Protein AF-A0A1R1X4V2-F1 (afdb_monomer_lite)

Radius of gyration: 13.88 Å; chains: 1; bounding box: 31×22×37 Å

Foldseek 3Di:
DVLCCLQQVVPLVVVQVVQVVVPNVSSVCCVPVPVNPPCPPPVVPHNLRSLLVVLLVCLLVVPVVSNVSSLVSNVSVVNDPVSSVVSNVVSVVVSVVD

InterPro domains:
  IPR003779 Alkyl hydroperoxide reductase 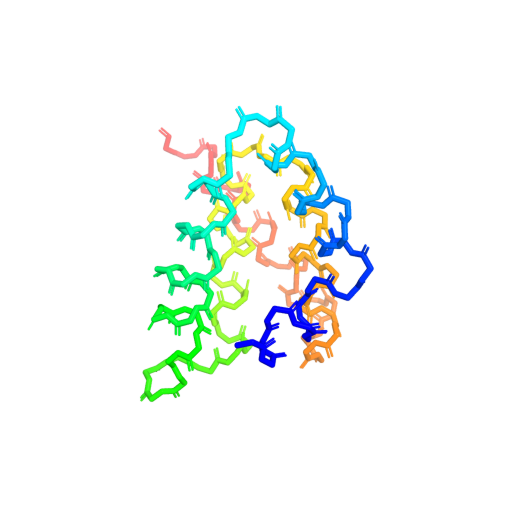AhpD/CMD-like [PF02627] (39-89)
  IPR029032 AhpD-like [G3DSA:1.20.1290.10] (5-94)
  IPR029032 AhpD-like [SSF69118] (13-89)
  IPR052999 Peroxisomal Targeting Signal 1 Protein [PTHR28180] (12-95)

Sequence (98 aa):
MLILLRILRGTKKAMTTSLDSFHPDLVYSIIECVYSDILSNDAILSDTESEIITVAAICILDTPEQLFSHVRGAKRLGVAETSIEAILELSREIKNII

Secondary structure (DSSP, 8-state):
-HHHHHHSTTHHHHHHHHHHHH-HHHHHIIIIIIIITTTT-TTTS-HHHHHHHHHHHHHHHT-HHHHHHHHHHHHHTT--HHHHHHHHHHHHHHHTT-

pLDDT: mean 86.98, std 11.17, range [47.62, 98.19]

Structure (mmCIF, N/CA/C/O backbone):
data_AF-A0A1R1X4V2-F1
#
_entry.id   AF-A0A1R1X4V2-F1
#
loop_
_atom_site.group_PDB
_atom_site.id
_atom_site.type_symbol
_atom_site.label_atom_id
_atom_site.label_alt_id
_atom_site.label_comp_id
_atom_site.label_asym_id
_atom_site.label_entity_id
_atom_site.label_seq_id
_atom_site.pdbx_PDB_ins_code
_atom_site.Cartn_x
_atom_site.Cartn_y
_atom_site.Cartn_z
_atom_site.occupancy
_atom_site.B_is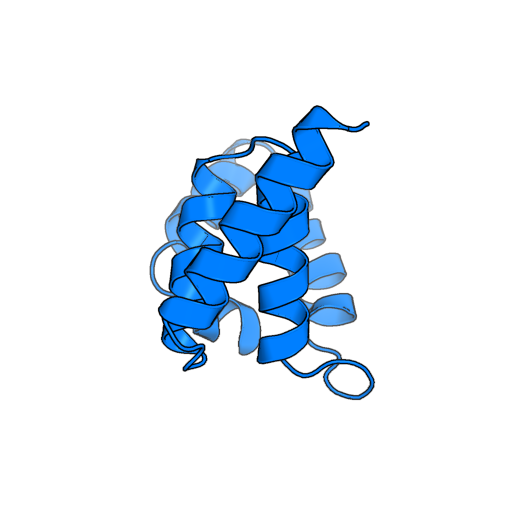o_or_equiv
_atom_site.auth_seq_id
_atom_site.auth_comp_id
_atom_site.auth_asym_id
_atom_site.auth_atom_id
_atom_site.pdbx_PDB_model_num
ATOM 1 N N . MET A 1 1 ? -2.199 -3.871 -15.438 1.00 47.62 1 MET A N 1
ATOM 2 C CA . MET A 1 1 ? -1.780 -2.482 -15.807 1.00 47.62 1 MET A CA 1
ATOM 3 C C . MET A 1 1 ? -2.647 -1.347 -15.220 1.00 47.62 1 MET A C 1
ATOM 5 O O . MET A 1 1 ? -2.090 -0.299 -14.897 1.00 47.62 1 MET A O 1
ATOM 9 N N . LEU A 1 2 ? -3.973 -1.499 -15.070 1.00 51.19 2 LEU A N 1
ATOM 10 C CA . LEU A 1 2 ? -4.855 -0.430 -14.555 1.00 51.19 2 LEU A CA 1
ATOM 11 C C . LEU A 1 2 ? -4.648 -0.110 -13.060 1.00 51.19 2 LEU A C 1
ATOM 13 O O . LEU A 1 2 ? -4.705 1.057 -12.682 1.00 51.19 2 LEU A O 1
ATOM 17 N N . ILE A 1 3 ? -4.323 -1.105 -12.233 1.00 60.44 3 ILE A N 1
ATOM 18 C CA . ILE A 1 3 ? -4.147 -0.943 -10.777 1.00 60.44 3 ILE A CA 1
ATOM 19 C C . ILE A 1 3 ? -2.860 -0.201 -10.414 1.00 60.44 3 ILE A C 1
ATOM 21 O O . ILE A 1 3 ? -2.901 0.768 -9.659 1.00 60.44 3 ILE A O 1
ATOM 25 N N . LEU A 1 4 ? -1.748 -0.512 -11.085 1.00 65.88 4 LEU A N 1
ATOM 26 C CA . LEU A 1 4 ? -0.502 0.261 -10.993 1.00 65.88 4 LEU A CA 1
ATOM 27 C C . LEU A 1 4 ? -0.723 1.760 -11.284 1.00 65.88 4 LEU A C 1
ATOM 29 O O . LEU A 1 4 ? -0.104 2.624 -10.667 1.00 65.88 4 LEU A O 1
ATOM 33 N N . LEU A 1 5 ? -1.627 2.084 -12.217 1.00 62.69 5 LEU A N 1
ATOM 34 C CA . LEU A 1 5 ? -1.992 3.466 -12.544 1.00 62.69 5 LEU A CA 1
ATOM 35 C C . LEU A 1 5 ? -2.954 4.096 -11.528 1.00 62.69 5 LEU A C 1
ATOM 37 O O . LEU A 1 5 ? -3.030 5.319 -11.474 1.00 62.69 5 LEU A O 1
ATOM 41 N N . ARG A 1 6 ? -3.709 3.318 -10.753 1.00 64.88 6 ARG A N 1
ATOM 42 C CA . ARG A 1 6 ? -4.577 3.836 -9.682 1.00 64.88 6 ARG A CA 1
ATOM 43 C C . ARG A 1 6 ? -3.774 4.100 -8.409 1.00 64.88 6 ARG A C 1
ATOM 45 O O . ARG A 1 6 ? -3.931 5.160 -7.808 1.00 64.88 6 ARG A O 1
ATOM 52 N N . ILE A 1 7 ? -2.851 3.196 -8.088 1.00 64.81 7 ILE A N 1
ATOM 53 C CA . ILE A 1 7 ? -2.031 3.218 -6.875 1.00 64.81 7 ILE A CA 1
ATOM 54 C C . ILE A 1 7 ? -0.822 4.159 -7.026 1.00 64.81 7 ILE A C 1
ATOM 56 O O . ILE A 1 7 ? -0.694 5.133 -6.283 1.00 64.81 7 ILE A O 1
ATOM 60 N N . LEU A 1 8 ? 0.018 3.968 -8.052 1.00 66.00 8 LEU A N 1
ATOM 61 C CA . LEU A 1 8 ? 1.310 4.663 -8.209 1.00 66.00 8 LEU A CA 1
ATOM 62 C C . LEU A 1 8 ? 1.284 5.830 -9.210 1.00 66.00 8 LEU A C 1
ATOM 64 O O . LEU A 1 8 ? 2.276 6.116 -9.890 1.00 66.00 8 LEU A O 1
ATOM 68 N N . ARG A 1 9 ? 0.148 6.516 -9.372 1.00 63.53 9 ARG A N 1
ATOM 69 C CA . ARG A 1 9 ? 0.027 7.635 -10.327 1.00 63.53 9 ARG A CA 1
ATOM 70 C C . ARG A 1 9 ? 1.074 8.724 -10.014 1.00 63.53 9 ARG A C 1
ATOM 72 O O . ARG A 1 9 ? 0.983 9.394 -8.986 1.00 63.53 9 ARG A O 1
ATOM 79 N N . GLY A 1 10 ? 2.067 8.879 -10.898 1.00 60.72 10 GLY A N 1
ATOM 80 C CA . GLY A 1 10 ? 3.230 9.772 -10.749 1.00 60.72 10 GLY A CA 1
ATOM 81 C C . GLY A 1 10 ? 4.513 9.068 -10.280 1.00 60.72 10 GLY A C 1
ATOM 82 O O . GLY A 1 10 ? 5.576 9.317 -10.843 1.00 60.72 10 GLY A O 1
ATOM 83 N N . THR A 1 11 ? 4.416 8.126 -9.337 1.00 63.03 11 THR A N 1
ATOM 84 C CA . THR A 1 11 ? 5.550 7.322 -8.842 1.00 63.03 11 THR A CA 1
ATOM 85 C C . THR A 1 11 ? 5.949 6.195 -9.790 1.00 63.03 11 THR A C 1
ATOM 87 O O . THR A 1 11 ? 7.126 5.851 -9.840 1.00 63.03 11 THR A O 1
ATOM 90 N N . LYS A 1 12 ? 5.026 5.690 -10.626 1.00 70.75 12 LYS A N 1
ATOM 91 C CA . LYS A 1 12 ? 5.311 4.642 -11.624 1.00 70.75 12 LYS A CA 1
ATOM 92 C C . LYS A 1 12 ? 6.534 4.974 -12.481 1.00 70.75 12 LYS A C 1
ATOM 94 O O . LYS A 1 12 ? 7.395 4.124 -12.635 1.00 70.75 12 LYS A O 1
ATOM 99 N N . LYS A 1 13 ? 6.618 6.196 -13.025 1.00 73.25 13 LYS A N 1
ATOM 100 C CA . LYS A 1 13 ? 7.705 6.584 -13.939 1.00 73.25 13 LYS A CA 1
ATOM 101 C C . LYS A 1 13 ? 9.058 6.620 -13.226 1.00 73.25 13 LYS A C 1
ATOM 103 O O . LYS A 1 13 ? 10.029 6.095 -13.752 1.00 73.25 13 LYS A O 1
ATOM 108 N N . ALA A 1 14 ? 9.103 7.209 -12.030 1.00 74.12 14 ALA A N 1
ATOM 109 C CA . ALA A 1 14 ? 10.319 7.252 -11.222 1.00 74.12 14 ALA A CA 1
ATOM 110 C C . ALA A 1 14 ? 10.779 5.837 -10.834 1.00 74.12 14 ALA A C 1
ATOM 112 O O . ALA A 1 14 ? 11.952 5.508 -10.989 1.00 74.12 14 ALA A O 1
ATOM 113 N N . MET A 1 15 ? 9.836 4.983 -10.425 1.00 79.00 15 MET A N 1
ATOM 114 C CA . MET A 1 15 ? 10.093 3.586 -10.085 1.00 79.00 15 MET A CA 1
ATOM 115 C C . MET A 1 15 ? 10.640 2.803 -11.284 1.00 79.00 15 MET A C 1
ATOM 117 O O . MET A 1 15 ? 11.705 2.207 -11.175 1.00 79.00 15 MET A O 1
ATOM 121 N N . THR A 1 16 ? 9.969 2.834 -12.441 1.00 77.19 16 THR A N 1
ATOM 122 C CA . THR A 1 16 ? 10.417 2.082 -13.627 1.00 77.19 16 THR A CA 1
ATOM 123 C C . THR A 1 16 ? 11.775 2.558 -14.126 1.00 77.19 16 THR A C 1
ATOM 125 O O . THR A 1 16 ? 12.605 1.730 -14.461 1.00 77.19 16 THR A O 1
ATOM 128 N N . THR A 1 17 ? 12.046 3.868 -14.113 1.00 78.75 17 THR A N 1
ATOM 129 C CA . THR A 1 17 ? 13.360 4.396 -14.514 1.00 78.75 17 THR A CA 1
ATOM 130 C C . THR A 1 17 ? 14.474 3.947 -13.569 1.00 78.75 17 THR A C 1
ATOM 132 O O . THR A 1 17 ? 15.549 3.584 -14.036 1.00 78.75 17 THR A O 1
ATOM 135 N N . SER A 1 18 ? 14.224 3.944 -12.256 1.00 81.69 18 SER A N 1
ATOM 136 C CA . SER A 1 18 ? 15.200 3.464 -11.270 1.00 81.69 18 SER A CA 1
ATOM 137 C C . SER A 1 18 ? 15.481 1.967 -11.447 1.00 81.69 18 SER A C 1
ATOM 139 O O . SER A 1 18 ? 16.632 1.551 -11.560 1.00 81.69 18 SER A O 1
ATOM 141 N N . LEU A 1 19 ? 14.430 1.157 -11.567 1.00 84.31 19 LEU A N 1
ATOM 142 C CA . LEU A 1 19 ? 14.544 -0.295 -11.702 1.00 84.31 19 LEU A CA 1
ATOM 143 C C . LEU A 1 19 ? 15.179 -0.723 -13.034 1.00 84.31 19 LEU A C 1
ATOM 145 O O . LEU A 1 19 ? 16.046 -1.592 -13.018 1.00 84.31 19 LEU A O 1
ATOM 149 N N . ASP A 1 20 ? 14.821 -0.089 -14.157 1.00 84.56 20 ASP A N 1
ATOM 150 C CA . ASP A 1 20 ? 15.442 -0.362 -15.466 1.00 84.56 20 ASP A CA 1
ATOM 151 C C . ASP A 1 20 ? 16.942 -0.048 -15.451 1.00 84.56 20 ASP A C 1
ATOM 153 O O . ASP A 1 20 ? 17.726 -0.746 -16.091 1.00 84.56 20 ASP A O 1
ATOM 157 N N . SER A 1 21 ? 17.357 0.983 -14.702 1.00 89.00 21 SER A N 1
ATOM 158 C CA . SER A 1 21 ? 18.777 1.326 -14.553 1.00 89.00 21 SER A CA 1
ATOM 159 C C . SER A 1 21 ? 19.567 0.294 -13.744 1.00 89.00 21 SER A C 1
ATOM 161 O O . SER A 1 21 ? 20.785 0.210 -13.890 1.00 89.00 21 SER A O 1
ATOM 163 N N . PHE A 1 22 ? 18.880 -0.496 -12.914 1.00 89.00 22 PHE A N 1
ATOM 164 C CA . PHE A 1 22 ? 19.474 -1.599 -12.169 1.00 89.00 22 PHE A CA 1
ATOM 165 C C . PHE A 1 22 ? 19.490 -2.887 -13.003 1.00 89.00 22 PHE A C 1
ATOM 167 O O . PHE A 1 22 ? 20.555 -3.465 -13.209 1.00 89.00 22 PHE A O 1
ATOM 174 N N . HIS A 1 23 ? 18.324 -3.332 -13.492 1.00 90.81 23 HIS A N 1
ATOM 175 C CA . HIS A 1 23 ? 18.193 -4.478 -14.396 1.00 90.81 23 HIS A CA 1
ATOM 176 C C . HIS A 1 23 ? 16.811 -4.499 -15.088 1.00 90.81 23 HIS A C 1
ATOM 178 O O . HIS A 1 23 ? 15.796 -4.456 -14.388 1.00 90.81 23 HIS A O 1
ATOM 184 N N . PRO A 1 24 ? 16.719 -4.662 -16.423 1.00 83.75 24 PRO A N 1
ATOM 185 C CA . PRO A 1 24 ? 15.437 -4.633 -17.144 1.00 83.75 24 PRO A CA 1
ATOM 186 C C . PRO A 1 24 ? 14.455 -5.725 -16.685 1.00 83.75 24 PRO A C 1
ATOM 188 O O . PRO A 1 24 ? 13.261 -5.471 -16.518 1.00 83.75 24 PRO A O 1
ATOM 191 N N . ASP A 1 25 ? 14.948 -6.929 -16.376 1.00 89.62 25 ASP A N 1
ATOM 192 C CA . ASP A 1 25 ? 14.075 -8.017 -15.907 1.00 89.62 25 ASP A CA 1
ATOM 193 C C . ASP A 1 25 ? 13.446 -7.735 -14.536 1.00 89.62 25 ASP A C 1
ATOM 195 O O . ASP A 1 25 ? 12.439 -8.349 -14.181 1.00 89.62 25 ASP A O 1
ATOM 199 N N . LEU A 1 26 ? 13.996 -6.796 -13.755 1.00 86.75 26 LEU A N 1
ATOM 200 C CA . LEU A 1 26 ? 13.407 -6.414 -12.475 1.00 86.75 26 LEU A CA 1
ATOM 201 C C . LEU A 1 26 ? 12.116 -5.612 -12.683 1.00 86.75 26 LEU A C 1
ATOM 203 O O . LEU A 1 26 ? 11.134 -5.836 -11.973 1.00 86.75 26 LEU A O 1
ATOM 207 N N . VAL A 1 27 ? 12.079 -4.732 -13.691 1.00 85.31 27 VAL A N 1
ATOM 208 C CA . VAL A 1 27 ? 10.844 -4.037 -14.087 1.00 85.31 27 VAL A CA 1
ATOM 209 C C . VAL A 1 27 ? 9.810 -5.031 -14.588 1.00 85.31 27 VAL A C 1
ATOM 211 O O . VAL A 1 27 ? 8.657 -4.963 -14.158 1.00 85.31 27 VAL A O 1
ATOM 214 N N . TYR A 1 28 ? 10.223 -5.977 -15.434 1.00 86.06 28 TYR A N 1
ATOM 215 C CA . TYR A 1 28 ? 9.344 -7.043 -15.911 1.00 86.06 28 TYR A CA 1
ATOM 216 C C . TYR A 1 28 ? 8.760 -7.850 -14.744 1.00 86.06 28 TYR A C 1
ATOM 218 O O . TYR A 1 28 ? 7.544 -7.975 -14.631 1.00 86.06 28 TYR A O 1
ATOM 226 N N . SER A 1 29 ? 9.608 -8.314 -13.822 1.00 87.56 29 SER A N 1
ATOM 227 C CA . SER A 1 29 ? 9.189 -9.134 -12.677 1.00 87.56 29 SER A CA 1
ATOM 228 C C . SER A 1 29 ? 8.197 -8.402 -11.770 1.00 87.56 29 SER A C 1
ATOM 230 O O . SER A 1 29 ? 7.219 -8.983 -11.311 1.00 87.56 29 SER A O 1
ATOM 232 N N . ILE A 1 30 ? 8.403 -7.105 -11.527 1.00 84.94 30 ILE A N 1
ATOM 233 C CA . ILE A 1 30 ? 7.492 -6.309 -10.696 1.00 84.94 30 ILE A CA 1
ATOM 234 C C . ILE A 1 30 ? 6.161 -6.069 -11.417 1.00 84.94 30 ILE A C 1
ATOM 236 O O . ILE A 1 30 ? 5.098 -6.193 -10.809 1.00 84.94 30 ILE A O 1
ATOM 240 N N . ILE A 1 31 ? 6.185 -5.718 -12.703 1.00 83.44 31 ILE A N 1
ATOM 241 C CA . ILE A 1 31 ? 4.955 -5.393 -13.433 1.00 83.44 31 ILE A CA 1
ATOM 242 C C . ILE A 1 31 ? 4.125 -6.646 -13.700 1.00 83.44 31 ILE A C 1
ATOM 244 O O . ILE A 1 31 ? 2.932 -6.639 -13.396 1.00 83.44 31 ILE A O 1
ATOM 248 N N . GLU A 1 32 ? 4.737 -7.693 -14.244 1.00 85.38 32 GLU A N 1
ATOM 249 C CA . GLU A 1 32 ? 4.021 -8.895 -14.662 1.00 85.38 32 GLU A CA 1
ATOM 250 C C . GLU A 1 32 ? 3.706 -9.786 -13.459 1.00 85.38 32 GLU A C 1
ATOM 252 O O . GLU A 1 32 ? 2.541 -10.049 -13.177 1.00 85.38 32 GLU A O 1
ATOM 257 N N . CYS A 1 33 ? 4.702 -10.166 -12.656 1.00 84.06 33 CYS A N 1
ATOM 258 C CA . CYS A 1 33 ? 4.463 -11.150 -11.597 1.00 84.06 33 CYS A CA 1
ATOM 259 C C . CYS A 1 33 ? 3.752 -10.564 -10.367 1.00 84.06 33 CYS A C 1
ATOM 261 O O . CYS A 1 33 ? 3.008 -11.275 -9.698 1.00 84.06 33 CYS A O 1
ATOM 263 N N . VAL A 1 34 ? 3.971 -9.286 -10.030 1.00 84.00 34 VAL A N 1
ATOM 264 C CA . VAL A 1 34 ? 3.369 -8.685 -8.822 1.00 84.00 34 VAL A CA 1
ATOM 265 C C . VAL A 1 34 ? 2.113 -7.894 -9.165 1.00 84.00 34 VAL A C 1
ATOM 267 O O . VAL A 1 34 ? 1.027 -8.203 -8.677 1.00 84.00 34 VAL A O 1
ATOM 270 N N . TYR A 1 35 ? 2.240 -6.863 -10.003 1.00 81.06 35 TYR A N 1
ATOM 271 C CA . TYR A 1 35 ? 1.123 -5.959 -10.285 1.00 81.06 35 TYR A CA 1
ATOM 272 C C . TYR A 1 35 ? 0.080 -6.535 -11.243 1.00 81.06 35 TYR A C 1
ATOM 274 O O . TYR A 1 35 ? -1.055 -6.052 -11.229 1.00 81.06 35 TYR A O 1
ATOM 282 N N . SER A 1 36 ? 0.446 -7.494 -12.097 1.00 82.88 36 SER A N 1
ATOM 283 C CA . SER A 1 36 ? -0.510 -8.186 -12.960 1.00 82.88 36 SER A CA 1
ATOM 284 C C . SER A 1 36 ? -1.109 -9.385 -12.235 1.00 82.88 36 SER A C 1
ATOM 286 O O . SER A 1 36 ? -2.308 -9.396 -12.004 1.00 82.88 36 SER A O 1
ATOM 288 N N . ASP A 1 37 ? -0.316 -10.350 -11.784 1.00 83.00 37 ASP A N 1
ATOM 289 C CA . ASP A 1 37 ? -0.908 -11.606 -11.300 1.00 83.00 37 ASP A CA 1
ATOM 290 C C . ASP A 1 37 ? -1.502 -11.516 -9.885 1.00 83.00 37 ASP A C 1
ATOM 292 O O . ASP A 1 37 ? -2.574 -12.063 -9.626 1.00 83.00 37 ASP A O 1
ATOM 296 N N . ILE A 1 38 ? -0.827 -10.823 -8.961 1.00 84.38 38 ILE A N 1
ATOM 297 C CA . ILE A 1 38 ? -1.222 -10.796 -7.544 1.00 84.38 38 ILE A CA 1
ATOM 298 C C . ILE A 1 38 ? -2.130 -9.602 -7.266 1.00 84.38 38 ILE A C 1
ATOM 300 O O . ILE A 1 38 ? -3.290 -9.767 -6.901 1.00 84.38 38 ILE A O 1
ATOM 304 N N . LEU A 1 39 ? -1.617 -8.386 -7.458 1.00 81.81 39 LEU A N 1
ATOM 305 C CA . LEU A 1 39 ? -2.317 -7.171 -7.036 1.00 81.81 39 LEU A CA 1
ATOM 306 C C . LEU A 1 39 ? -3.468 -6.777 -7.964 1.00 81.81 39 LEU A C 1
ATOM 308 O O . LEU A 1 39 ? -4.210 -5.867 -7.612 1.00 81.81 39 LEU A O 1
ATOM 312 N N . SER A 1 40 ? -3.611 -7.413 -9.137 1.00 82.19 40 SER A N 1
ATOM 313 C CA . SER A 1 40 ? -4.783 -7.205 -9.998 1.00 82.19 40 SER A CA 1
ATOM 314 C C . SER A 1 40 ? -5.899 -8.224 -9.847 1.00 82.19 40 SER A C 1
ATOM 316 O O . SER A 1 40 ? -6.951 -8.061 -10.462 1.00 82.19 40 SER A O 1
ATOM 318 N N . ASN A 1 41 ? -5.697 -9.234 -9.003 1.00 86.44 41 ASN A N 1
ATOM 319 C CA . ASN A 1 41 ? -6.717 -10.223 -8.713 1.00 86.44 41 ASN A CA 1
ATOM 320 C C . ASN A 1 41 ? -7.704 -9.695 -7.663 1.00 86.44 41 ASN A C 1
ATOM 322 O O . ASN A 1 41 ? -7.501 -9.855 -6.460 1.00 86.44 41 ASN A O 1
ATOM 326 N N . ASP A 1 42 ? -8.801 -9.115 -8.141 1.00 88.50 42 ASP A N 1
ATOM 327 C CA . ASP A 1 42 ? -9.879 -8.579 -7.309 1.00 88.50 42 ASP A CA 1
ATOM 328 C C . ASP A 1 42 ? -10.939 -9.620 -6.908 1.00 88.50 42 ASP A C 1
ATOM 330 O O . ASP A 1 42 ? -11.911 -9.290 -6.229 1.00 88.50 42 ASP A O 1
ATOM 334 N N . ALA A 1 43 ? -10.751 -10.893 -7.278 1.00 91.88 43 ALA A N 1
ATOM 335 C CA . ALA A 1 43 ? -11.699 -11.957 -6.955 1.00 91.88 43 ALA A CA 1
ATOM 336 C C . ALA A 1 43 ? -11.667 -12.369 -5.472 1.00 91.88 43 ALA A C 1
ATOM 338 O O . ALA A 1 43 ? -12.623 -12.978 -4.991 1.00 91.88 43 ALA A O 1
ATOM 339 N N . ILE A 1 44 ? -10.569 -12.078 -4.761 1.00 90.94 44 ILE A N 1
ATOM 340 C CA . ILE A 1 44 ? -10.390 -12.408 -3.335 1.00 90.94 44 ILE A CA 1
ATOM 341 C C . ILE A 1 44 ? -10.367 -11.142 -2.480 1.00 90.94 44 ILE A C 1
ATOM 343 O O . ILE A 1 44 ? -11.088 -11.066 -1.489 1.00 90.94 44 ILE A O 1
ATOM 347 N N . LEU A 1 45 ? -9.530 -10.170 -2.851 1.00 91.50 45 LEU A N 1
ATOM 348 C CA . LEU A 1 45 ? -9.378 -8.898 -2.152 1.00 91.50 45 LEU A CA 1
ATOM 349 C C . LEU A 1 45 ? -9.584 -7.767 -3.148 1.00 91.50 45 LEU A C 1
ATOM 351 O O . LEU A 1 45 ? -8.941 -7.739 -4.192 1.00 91.50 45 LEU A O 1
ATOM 355 N N . SER A 1 46 ? -10.420 -6.797 -2.806 1.00 91.75 46 SER A N 1
ATOM 356 C CA . SER A 1 46 ? -10.549 -5.572 -3.592 1.00 91.75 46 SER A CA 1
ATOM 357 C C . SER A 1 46 ? -9.228 -4.790 -3.656 1.00 91.75 46 SER A C 1
ATOM 359 O O . SER A 1 46 ? -8.350 -4.945 -2.799 1.00 91.75 46 SER A O 1
ATOM 361 N N . ASP A 1 47 ? -9.113 -3.874 -4.628 1.00 88.62 47 ASP A N 1
ATOM 362 C CA . ASP A 1 47 ? -8.000 -2.910 -4.720 1.00 88.62 47 ASP A CA 1
ATOM 363 C C . ASP A 1 47 ? -7.742 -2.225 -3.362 1.00 88.62 47 ASP A C 1
ATOM 365 O O . ASP A 1 47 ? -6.600 -2.050 -2.940 1.00 88.62 47 ASP A O 1
ATOM 369 N N . THR A 1 48 ? -8.820 -1.850 -2.665 1.00 91.94 48 THR A N 1
ATOM 370 C CA . THR A 1 48 ? -8.767 -1.170 -1.368 1.00 91.94 48 THR A CA 1
ATOM 371 C C . THR A 1 48 ? -8.225 -2.070 -0.263 1.00 91.94 48 THR A C 1
ATOM 373 O O . THR A 1 48 ? -7.352 -1.644 0.492 1.00 91.94 48 THR A O 1
ATOM 376 N N . GLU A 1 49 ? -8.720 -3.304 -0.158 1.00 93.25 49 GLU A N 1
ATOM 377 C CA . GLU A 1 49 ? -8.257 -4.259 0.857 1.00 93.25 49 GLU A CA 1
ATOM 378 C C . GLU A 1 49 ? -6.785 -4.617 0.640 1.00 93.25 49 GLU A C 1
ATOM 380 O O . GLU A 1 49 ? -5.992 -4.570 1.583 1.00 93.25 49 GLU A O 1
ATOM 385 N N . SER A 1 50 ? -6.400 -4.881 -0.610 1.00 91.94 50 SER A N 1
ATOM 386 C CA . SER A 1 50 ? -5.018 -5.185 -0.986 1.00 91.94 50 SER A CA 1
ATOM 38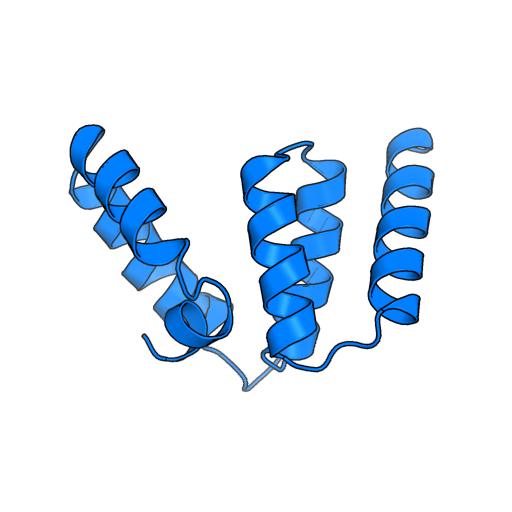7 C C . SER A 1 50 ? -4.063 -4.038 -0.648 1.00 91.94 50 SER A C 1
ATOM 389 O O . SER A 1 50 ? -2.979 -4.268 -0.106 1.00 91.94 50 SER A O 1
ATOM 391 N N . GLU A 1 51 ? -4.462 -2.792 -0.913 1.00 92.31 51 GLU A N 1
ATOM 392 C CA . GLU A 1 51 ? -3.624 -1.624 -0.640 1.00 92.31 51 GLU A CA 1
ATOM 393 C C . GLU A 1 51 ? -3.487 -1.352 0.865 1.00 92.31 51 GLU A C 1
ATOM 395 O O . GLU A 1 51 ? -2.395 -1.042 1.339 1.00 92.31 51 GLU A O 1
ATOM 400 N N . ILE A 1 52 ? -4.561 -1.526 1.642 1.00 94.81 52 ILE A N 1
ATOM 401 C CA . ILE A 1 52 ? -4.533 -1.402 3.108 1.00 94.81 52 ILE A CA 1
ATOM 402 C C . ILE A 1 52 ? -3.581 -2.431 3.733 1.00 94.81 52 ILE A C 1
ATOM 404 O O . ILE A 1 52 ? -2.748 -2.072 4.569 1.00 94.81 52 ILE A O 1
ATOM 408 N N . ILE A 1 53 ? -3.667 -3.692 3.299 1.00 94.62 53 ILE A N 1
ATOM 409 C CA . ILE A 1 53 ? -2.772 -4.765 3.757 1.00 94.62 53 ILE A CA 1
ATOM 410 C C . ILE A 1 53 ? -1.321 -4.440 3.384 1.00 94.62 53 ILE A C 1
ATOM 412 O O . ILE A 1 53 ? -0.414 -4.587 4.205 1.00 94.62 53 ILE A O 1
ATOM 416 N N . THR A 1 54 ? -1.105 -3.939 2.167 1.00 93.56 54 THR A N 1
ATOM 417 C CA . THR A 1 54 ? 0.217 -3.539 1.675 1.00 93.56 54 THR A CA 1
ATOM 418 C C . THR A 1 54 ? 0.812 -2.399 2.508 1.00 93.56 54 THR A C 1
ATOM 420 O O . THR A 1 54 ? 1.969 -2.483 2.918 1.00 93.56 54 THR A O 1
ATOM 423 N N . VAL A 1 55 ? 0.026 -1.368 2.845 1.00 95.94 55 VAL A N 1
ATOM 424 C CA . VAL A 1 55 ? 0.453 -0.267 3.730 1.00 95.94 55 VAL A CA 1
ATOM 425 C C . VAL A 1 55 ? 0.879 -0.788 5.106 1.00 95.94 55 VAL A C 1
ATOM 427 O O . VAL A 1 55 ? 1.932 -0.382 5.602 1.00 95.94 55 VAL A O 1
ATOM 430 N N . ALA A 1 56 ? 0.109 -1.702 5.704 1.00 96.94 56 ALA A N 1
ATOM 431 C CA . ALA A 1 56 ? 0.445 -2.299 6.997 1.00 96.94 56 ALA A CA 1
ATOM 432 C C . ALA A 1 56 ? 1.773 -3.075 6.941 1.00 96.94 56 ALA A C 1
ATOM 434 O O . ALA A 1 56 ? 2.672 -2.846 7.752 1.00 96.94 56 ALA A O 1
ATOM 435 N N . ALA A 1 57 ? 1.936 -3.941 5.934 1.00 95.38 57 ALA A N 1
ATOM 436 C CA . ALA A 1 57 ? 3.150 -4.734 5.749 1.00 95.38 57 ALA A CA 1
ATOM 437 C C . ALA A 1 57 ? 4.391 -3.849 5.548 1.00 95.38 57 ALA A C 1
ATOM 439 O O . ALA A 1 57 ? 5.409 -4.021 6.219 1.00 95.38 57 ALA A O 1
ATOM 440 N N . ILE A 1 58 ? 4.293 -2.853 4.666 1.00 95.56 58 ILE A N 1
ATOM 441 C CA . ILE A 1 58 ? 5.385 -1.924 4.357 1.00 95.56 58 ILE A CA 1
ATOM 442 C C . ILE A 1 58 ? 5.769 -1.076 5.578 1.00 95.56 58 ILE A C 1
ATOM 444 O O . ILE A 1 58 ? 6.954 -0.799 5.781 1.00 95.56 58 ILE A O 1
ATOM 448 N N . CYS A 1 59 ? 4.794 -0.682 6.405 1.00 96.56 59 CYS A N 1
ATOM 449 C CA . CYS A 1 59 ? 5.049 0.053 7.644 1.00 96.56 59 CYS A CA 1
ATOM 450 C C . CYS A 1 59 ? 5.965 -0.735 8.592 1.00 96.56 59 CYS A C 1
ATOM 452 O O . CYS A 1 59 ? 6.856 -0.157 9.215 1.00 96.56 59 CYS A O 1
ATOM 454 N N . ILE A 1 60 ? 5.775 -2.052 8.681 1.00 96.44 60 ILE A N 1
ATOM 455 C CA . ILE A 1 60 ? 6.612 -2.924 9.511 1.00 96.44 60 ILE A CA 1
ATOM 456 C C . ILE A 1 60 ? 8.002 -3.094 8.882 1.00 96.44 60 ILE A C 1
ATOM 458 O O . ILE A 1 60 ? 9.006 -2.932 9.579 1.00 96.44 60 ILE A O 1
ATOM 462 N N . LEU A 1 61 ? 8.058 -3.334 7.564 1.00 95.44 61 LEU A N 1
ATOM 463 C CA . LEU A 1 61 ? 9.295 -3.525 6.789 1.00 95.44 61 LEU A CA 1
ATOM 464 C C . LEU A 1 61 ? 10.215 -2.294 6.736 1.00 95.44 61 LEU A C 1
ATOM 466 O O . LEU A 1 61 ? 11.354 -2.416 6.296 1.00 95.44 61 LEU A O 1
ATOM 470 N N . ASP A 1 62 ? 9.736 -1.126 7.169 1.00 93.81 62 ASP A N 1
ATOM 471 C CA . ASP A 1 62 ? 10.521 0.108 7.285 1.00 93.81 62 ASP A CA 1
ATOM 472 C C . ASP A 1 62 ? 11.097 0.612 5.951 1.00 93.81 62 ASP A C 1
ATOM 474 O O . ASP A 1 62 ? 12.255 1.012 5.837 1.00 93.81 62 ASP A O 1
ATOM 478 N N . THR A 1 63 ? 10.266 0.584 4.904 1.00 94.38 63 THR A N 1
ATOM 479 C CA . THR A 1 63 ? 10.629 1.067 3.562 1.00 94.38 63 THR A CA 1
ATOM 480 C C . THR A 1 63 ? 9.877 2.370 3.240 1.00 94.38 63 THR A C 1
ATOM 482 O O . THR A 1 63 ? 8.814 2.352 2.616 1.00 94.38 63 THR A O 1
ATOM 485 N N . PRO A 1 64 ? 10.386 3.543 3.671 1.00 92.25 64 PRO A N 1
ATOM 486 C CA . PRO A 1 64 ? 9.611 4.789 3.714 1.00 92.25 64 PRO A CA 1
ATOM 487 C C . PRO A 1 64 ? 9.170 5.311 2.340 1.00 92.25 64 PRO A C 1
ATOM 489 O O . PRO A 1 64 ? 8.079 5.867 2.223 1.00 92.25 64 PRO A O 1
ATOM 492 N N . GLU A 1 65 ? 9.969 5.115 1.287 1.00 89.06 65 GLU A N 1
ATOM 493 C CA . GLU A 1 65 ? 9.590 5.524 -0.076 1.00 89.06 65 GLU A CA 1
ATOM 494 C C . GLU A 1 65 ? 8.390 4.725 -0.604 1.00 89.06 65 GLU A C 1
ATOM 496 O O . GLU A 1 65 ? 7.461 5.291 -1.190 1.00 89.06 65 GLU A O 1
ATOM 501 N N . GLN A 1 66 ? 8.380 3.416 -0.339 1.00 88.94 66 GLN A N 1
ATOM 502 C CA . GLN A 1 66 ? 7.261 2.534 -0.661 1.00 88.94 66 GLN A CA 1
ATOM 503 C C . GLN A 1 66 ? 6.039 2.916 0.179 1.00 88.94 66 GLN A C 1
ATOM 505 O O . GLN A 1 66 ? 4.954 3.119 -0.371 1.00 88.94 66 GLN A O 1
ATOM 510 N N . LEU A 1 67 ? 6.226 3.131 1.488 1.00 94.19 67 LEU A N 1
ATOM 511 C CA . LEU A 1 67 ? 5.144 3.505 2.402 1.00 94.19 67 LEU A CA 1
ATOM 512 C C . LEU A 1 67 ? 4.456 4.789 1.950 1.00 94.19 67 LEU A C 1
ATOM 514 O O . LEU A 1 67 ? 3.232 4.852 1.866 1.00 94.19 67 LEU A O 1
ATOM 518 N N . PHE A 1 68 ? 5.244 5.803 1.598 1.00 92.06 68 PHE A N 1
ATOM 519 C CA . PHE A 1 68 ? 4.733 7.065 1.085 1.00 92.06 68 PHE A CA 1
ATOM 520 C C . PHE A 1 68 ? 3.892 6.870 -0.180 1.00 92.06 68 PHE A C 1
ATOM 522 O O . PHE A 1 68 ? 2.806 7.444 -0.306 1.00 92.06 68 PHE A O 1
ATOM 529 N N . SER A 1 69 ? 4.379 6.064 -1.126 1.00 89.69 69 SER A N 1
ATOM 530 C CA . SER A 1 69 ? 3.673 5.843 -2.384 1.00 89.69 69 SER A CA 1
ATOM 531 C C . SER A 1 69 ? 2.346 5.104 -2.178 1.00 89.69 69 SER A C 1
ATOM 533 O O . SER A 1 69 ? 1.332 5.536 -2.735 1.00 89.69 69 SER A O 1
ATOM 535 N N . HIS A 1 70 ? 2.330 4.066 -1.338 1.00 92.31 70 HIS A N 1
ATOM 536 C CA . HIS A 1 70 ? 1.138 3.257 -1.067 1.00 92.31 70 HIS A CA 1
ATOM 537 C C . HIS A 1 70 ? 0.117 3.963 -0.159 1.00 92.31 70 HIS A C 1
ATOM 539 O O . HIS A 1 70 ? -1.083 3.910 -0.405 1.00 92.31 70 HIS A O 1
ATOM 545 N N . VAL A 1 71 ? 0.547 4.782 0.808 1.00 95.19 71 VAL A N 1
ATOM 546 C CA . VAL A 1 71 ? -0.387 5.647 1.560 1.00 95.19 71 VAL A CA 1
ATOM 547 C C . VAL A 1 71 ? -1.125 6.606 0.619 1.00 95.19 71 VAL A C 1
ATOM 549 O O . VAL A 1 71 ? -2.331 6.828 0.748 1.00 95.19 71 VAL A O 1
ATOM 552 N N . ARG A 1 72 ? -0.433 7.163 -0.383 1.00 92.88 72 ARG A N 1
ATOM 553 C CA . ARG A 1 72 ? -1.092 7.984 -1.411 1.00 92.88 72 ARG A CA 1
ATOM 554 C C . ARG A 1 72 ? -1.971 7.148 -2.338 1.00 92.88 72 ARG A C 1
ATOM 556 O O . ARG A 1 72 ? -2.980 7.666 -2.811 1.00 92.88 72 ARG A O 1
ATOM 563 N N . G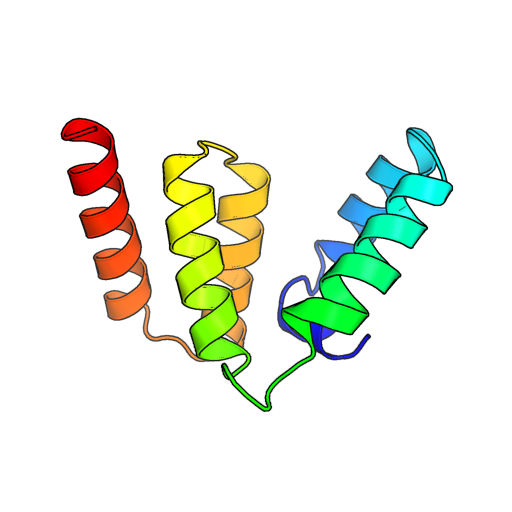LY A 1 73 ? -1.593 5.903 -2.619 1.00 91.25 73 GLY A N 1
ATOM 564 C CA . GLY A 1 73 ? -2.411 4.929 -3.342 1.00 91.25 73 GLY A CA 1
ATOM 565 C C . GLY A 1 73 ? -3.745 4.682 -2.642 1.00 91.25 73 GLY A C 1
ATOM 566 O O . GLY A 1 73 ? -4.792 4.933 -3.237 1.00 91.25 73 GLY A O 1
ATOM 567 N N . ALA A 1 74 ? -3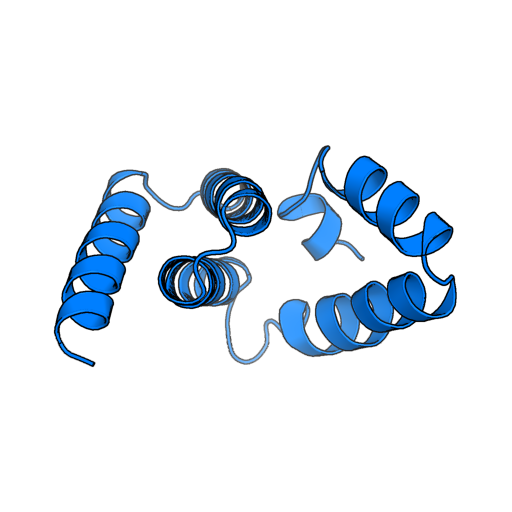.710 4.350 -1.352 1.00 93.81 74 ALA A N 1
ATOM 568 C CA . ALA A 1 74 ? -4.891 4.162 -0.509 1.00 93.81 74 ALA A CA 1
ATOM 569 C C . ALA A 1 74 ? -5.814 5.392 -0.520 1.00 93.81 74 ALA A C 1
ATOM 571 O O . ALA A 1 74 ? -7.017 5.272 -0.757 1.00 93.81 74 ALA A O 1
ATOM 572 N N . LYS A 1 75 ? -5.253 6.604 -0.381 1.00 94.31 75 LYS A N 1
ATOM 573 C CA . LYS A 1 75 ? -6.034 7.853 -0.488 1.00 94.31 75 LYS A CA 1
ATOM 574 C C . LYS A 1 75 ? -6.726 8.000 -1.851 1.00 94.31 75 LYS A C 1
ATOM 576 O O . LYS A 1 75 ? -7.869 8.443 -1.911 1.00 94.31 75 LYS A O 1
ATOM 581 N N . ARG A 1 76 ? -6.074 7.616 -2.957 1.00 92.69 76 ARG A N 1
ATOM 582 C CA . ARG A 1 76 ? -6.673 7.659 -4.311 1.00 92.69 76 ARG A CA 1
ATOM 583 C C . ARG A 1 76 ? -7.780 6.627 -4.506 1.00 92.69 76 ARG A C 1
ATOM 585 O O . ARG A 1 76 ? -8.685 6.876 -5.297 1.00 92.69 76 ARG A O 1
ATOM 592 N N . LEU A 1 77 ? -7.705 5.501 -3.802 1.00 92.44 77 LEU A N 1
ATOM 593 C CA . LEU A 1 77 ? -8.755 4.481 -3.772 1.00 92.44 77 LEU A CA 1
ATOM 594 C C . LEU A 1 77 ? -9.945 4.880 -2.882 1.00 92.44 77 LEU A C 1
ATOM 596 O O . LEU A 1 77 ? -10.950 4.179 -2.862 1.00 92.44 77 LEU A O 1
ATOM 600 N N . GLY A 1 78 ? -9.866 6.025 -2.194 1.00 94.69 78 GLY A N 1
ATOM 601 C CA . GLY A 1 78 ? -10.946 6.550 -1.360 1.00 94.69 78 GLY A CA 1
ATOM 602 C C . GLY A 1 78 ? -10.931 6.033 0.076 1.00 94.69 78 GLY A C 1
ATOM 603 O O . GLY A 1 78 ? -11.925 6.192 0.781 1.00 94.69 78 GLY A O 1
ATOM 604 N N . VAL A 1 79 ? -9.824 5.435 0.529 1.00 96.44 79 VAL A N 1
ATOM 605 C CA . VAL A 1 79 ? -9.668 5.042 1.934 1.00 96.44 79 VAL A CA 1
ATOM 606 C C . VAL A 1 79 ? -9.688 6.292 2.810 1.00 96.44 79 VAL A C 1
ATOM 608 O O . VAL A 1 79 ? -8.967 7.259 2.546 1.00 96.44 79 VAL A O 1
ATOM 611 N N . ALA A 1 80 ? -10.518 6.269 3.855 1.00 97.56 80 ALA A N 1
ATOM 612 C CA . ALA A 1 80 ? -10.616 7.365 4.806 1.00 97.56 80 ALA A CA 1
ATOM 613 C C . ALA A 1 80 ? -9.275 7.588 5.518 1.00 97.56 80 ALA A C 1
ATOM 615 O O . ALA A 1 80 ? -8.585 6.640 5.893 1.00 97.56 80 ALA A O 1
ATOM 616 N N . GLU A 1 81 ? -8.923 8.853 5.739 1.00 97.56 81 GLU A N 1
ATOM 617 C CA . GLU A 1 81 ? -7.674 9.222 6.413 1.00 97.56 81 GLU A CA 1
ATOM 618 C C . GLU A 1 81 ? -7.570 8.602 7.811 1.00 97.56 81 GLU A C 1
ATOM 620 O O . GLU A 1 81 ? -6.540 8.022 8.138 1.00 97.56 81 GLU A O 1
ATOM 625 N N . THR A 1 82 ? -8.674 8.585 8.560 1.00 98.00 82 THR A N 1
ATOM 626 C CA . THR A 1 82 ? -8.760 7.944 9.879 1.00 98.00 82 THR A CA 1
ATOM 627 C C . THR A 1 82 ? -8.459 6.445 9.834 1.00 98.00 82 THR A C 1
ATOM 629 O O . THR A 1 82 ? -7.842 5.912 10.752 1.00 98.00 82 THR A O 1
ATOM 632 N N . SER A 1 83 ? -8.849 5.744 8.764 1.00 98.00 83 SER A N 1
ATOM 633 C CA . SER A 1 83 ? -8.515 4.328 8.591 1.00 98.00 83 SER A CA 1
ATOM 634 C C . SER A 1 83 ? -7.023 4.140 8.331 1.00 98.00 83 SER A C 1
ATOM 636 O O . SER A 1 83 ? -6.414 3.255 8.922 1.00 98.00 83 SER A O 1
ATOM 638 N N . ILE A 1 84 ? -6.422 4.985 7.487 1.00 98.06 84 ILE A N 1
ATOM 639 C CA . ILE A 1 84 ? -4.978 4.949 7.210 1.00 98.06 84 ILE A CA 1
ATOM 640 C C . ILE A 1 84 ? -4.183 5.204 8.495 1.00 98.06 84 ILE A 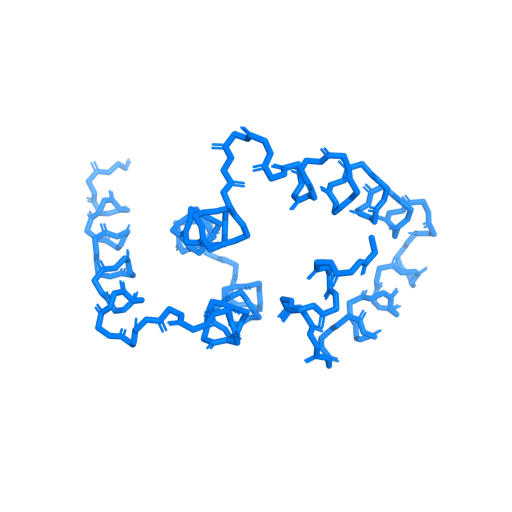C 1
ATOM 642 O O . ILE A 1 84 ? -3.230 4.481 8.776 1.00 98.06 84 ILE A O 1
ATOM 646 N N . GLU A 1 85 ? -4.578 6.203 9.282 1.00 98.19 85 GLU A N 1
ATOM 647 C CA . GLU A 1 85 ? -3.953 6.517 10.569 1.00 98.19 85 GLU A CA 1
ATOM 648 C C . GLU A 1 85 ? -4.027 5.332 11.533 1.00 98.19 85 GLU A C 1
ATOM 650 O O . GLU A 1 85 ? -2.988 4.917 12.047 1.00 98.19 85 GLU A O 1
ATOM 655 N N . ALA A 1 86 ? -5.209 4.727 11.685 1.00 98.19 86 ALA A N 1
ATOM 656 C CA . ALA A 1 86 ? -5.405 3.561 12.543 1.00 98.19 86 ALA A CA 1
ATOM 657 C C . ALA A 1 86 ? -4.541 2.360 12.117 1.00 98.19 86 ALA A C 1
ATOM 659 O O . ALA A 1 86 ? -3.942 1.694 12.959 1.00 98.19 86 ALA A O 1
ATOM 660 N N . ILE A 1 87 ? -4.422 2.095 10.809 1.00 97.75 87 ILE A N 1
ATOM 661 C CA . ILE A 1 87 ? -3.564 1.019 10.286 1.00 97.75 87 ILE A CA 1
ATOM 662 C C . ILE A 1 87 ? -2.096 1.280 10.630 1.00 97.75 87 ILE A C 1
ATOM 664 O O . ILE A 1 87 ? -1.385 0.365 11.049 1.00 97.75 87 ILE A O 1
ATOM 668 N N . LEU A 1 88 ? -1.625 2.517 10.451 1.00 97.75 88 LEU A N 1
ATOM 669 C CA . LEU A 1 88 ? -0.241 2.889 10.741 1.00 97.75 88 LEU A CA 1
ATOM 670 C C . LEU A 1 88 ? 0.060 2.853 12.242 1.00 97.75 88 LEU A C 1
ATOM 672 O O . LEU A 1 88 ? 1.155 2.457 12.630 1.00 97.75 88 LEU A O 1
ATOM 676 N N . GLU A 1 89 ? -0.879 3.280 13.083 1.00 97.88 89 GLU A N 1
ATOM 677 C CA . GLU A 1 89 ? -0.769 3.187 14.540 1.00 97.88 89 GLU A CA 1
ATOM 678 C C . GLU A 1 89 ? -0.658 1.725 14.980 1.00 97.88 89 GLU A C 1
ATOM 680 O O . GLU A 1 89 ? 0.369 1.339 15.540 1.00 97.88 89 GLU A O 1
ATOM 685 N N . LEU A 1 90 ? -1.622 0.886 14.589 1.00 97.56 90 LEU A N 1
ATOM 686 C CA . LEU A 1 90 ? -1.629 -0.537 14.926 1.00 97.56 90 LEU A CA 1
ATOM 687 C C . LEU A 1 90 ? -0.376 -1.263 14.415 1.00 97.56 90 LEU A C 1
ATOM 689 O O . LEU A 1 90 ? 0.212 -2.076 15.123 1.00 97.56 90 LEU A O 1
ATOM 693 N N . SER A 1 91 ? 0.078 -0.955 13.198 1.00 96.94 91 SER A N 1
ATOM 694 C CA . SER A 1 91 ? 1.289 -1.567 12.634 1.00 96.94 91 SER A CA 1
ATOM 695 C C . SER A 1 91 ? 2.542 -1.218 13.442 1.00 96.94 91 SER A C 1
ATOM 697 O O . SER A 1 91 ? 3.417 -2.066 13.621 1.00 96.94 91 SER A O 1
ATOM 699 N N . ARG A 1 92 ? 2.642 0.017 13.955 1.00 95.69 92 ARG A N 1
ATOM 700 C CA . ARG A 1 92 ? 3.758 0.438 14.816 1.00 95.69 92 ARG A CA 1
ATOM 701 C C . ARG A 1 92 ? 3.686 -0.202 16.195 1.00 95.69 92 ARG A C 1
ATOM 703 O O . ARG A 1 92 ? 4.725 -0.583 16.721 1.00 95.69 92 ARG A O 1
ATOM 710 N N . GLU A 1 93 ? 2.490 -0.345 16.760 1.00 96.69 93 GLU A N 1
ATOM 711 C CA . GLU A 1 93 ? 2.298 -1.088 18.008 1.00 96.69 93 GLU A CA 1
ATOM 712 C C . GLU A 1 93 ? 2.751 -2.541 17.854 1.00 96.69 93 GLU A C 1
ATOM 714 O O . GLU A 1 93 ? 3.561 -3.011 18.649 1.00 96.69 93 GLU A O 1
ATOM 719 N N . ILE A 1 94 ? 2.317 -3.220 16.786 1.00 94.75 94 ILE A N 1
ATOM 720 C CA . ILE A 1 94 ? 2.724 -4.600 16.487 1.00 94.75 94 ILE A CA 1
ATOM 721 C C . ILE A 1 94 ? 4.242 -4.700 16.317 1.00 94.75 94 ILE A C 1
ATOM 723 O O . ILE A 1 94 ? 4.844 -5.589 16.911 1.00 94.75 94 ILE A O 1
ATOM 727 N N . LYS A 1 95 ? 4.879 -3.775 15.581 1.00 92.19 95 LYS A N 1
ATOM 728 C CA . LYS A 1 95 ? 6.345 -3.741 15.398 1.00 92.19 95 LYS A CA 1
ATOM 729 C C . LYS A 1 95 ? 7.120 -3.639 16.721 1.00 92.19 95 LYS A C 1
ATOM 731 O O . LYS A 1 95 ? 8.273 -4.038 16.764 1.00 92.19 95 LYS A O 1
ATOM 736 N N . ASN A 1 96 ? 6.514 -3.111 17.785 1.00 91.25 96 ASN A N 1
ATOM 737 C CA . ASN A 1 96 ? 7.145 -3.034 19.106 1.00 91.25 96 ASN A CA 1
ATOM 738 C C . ASN A 1 96 ? 6.931 -4.298 19.959 1.00 91.25 96 ASN A C 1
ATOM 740 O O . ASN A 1 96 ? 7.518 -4.405 21.036 1.00 91.25 96 ASN A O 1
ATOM 744 N N . ILE A 1 97 ? 6.065 -5.217 19.522 1.00 92.19 97 ILE A N 1
ATOM 745 C CA . ILE A 1 97 ? 5.719 -6.453 20.240 1.00 92.19 97 ILE A CA 1
ATOM 746 C C . ILE A 1 97 ? 6.496 -7.662 19.692 1.00 92.19 97 ILE A C 1
ATOM 748 O O . ILE A 1 97 ? 6.776 -8.586 20.458 1.00 92.19 97 ILE A O 1
ATOM 752 N N . ILE A 1 98 ? 6.823 -7.668 18.396 1.00 84.00 98 ILE A N 1
ATOM 753 C CA . ILE A 1 98 ? 7.580 -8.735 17.711 1.00 84.00 98 ILE A CA 1
ATOM 754 C C . ILE A 1 98 ? 9.037 -8.343 17.479 1.00 84.00 98 ILE A C 1
ATOM 756 O O . ILE A 1 98 ? 9.887 -9.257 17.549 1.00 84.00 98 ILE A O 1
#

Organism: NCBI:txid133412